Protein AF-A0AAJ1HV95-F1 (afdb_monomer)

pLDDT: mean 92.61, std 8.62, range [53.66, 98.69]

Foldseek 3Di:
DDPVV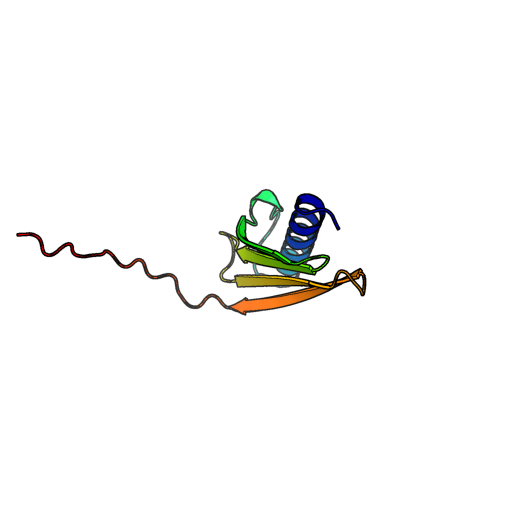VLLVQLVVVVVCCVVPPPPDPPDDSVQKDFPDWDDDDQKIWTWIDGPPFQKIKIWIADRVVRDIDIDIDGNPDDDDDDDDPPPD

Mean predicted aligned error: 4.57 Å

Nearest PDB structures (foldseek):
  9azz-assembly2_B  TM=7.212E-01  e=3.100E-01  Ehrlichia ruminantium str. Gardel
  8veh-assembly4_D  TM=6.717E-01  e=3.100E-01  Rickettsia bellii RML369-C
  6s1o-assembly1_E  TM=7.135E-01  e=1.199E+00  Homo sapiens
  7u1a-assembly1_H  TM=6.777E-01  e=3.626E+00  Saccharomyces cerevisiae
  6j0j-assembly2_E  TM=4.745E-01  e=2.666E+00  Leishmania donovani

Radius of gyration: 15.8 Å; Cα contacts (8 Å, |Δi|>4): 123; chains: 1; bounding box: 36×24×56 Å

Structure (mmCIF, N/CA/C/O backbone):
data_AF-A0AAJ1HV95-F1
#
_entry.id   AF-A0AAJ1HV95-F1
#
loop_
_atom_site.group_PDB
_atom_site.id
_atom_site.type_symbol
_atom_site.label_atom_id
_atom_site.label_alt_id
_atom_site.label_comp_id
_atom_site.label_asym_id
_atom_site.label_entity_id
_atom_site.label_seq_id
_atom_site.pdbx_PDB_ins_code
_atom_site.Cartn_x
_atom_site.Cartn_y
_atom_site.Cartn_z
_atom_site.occupancy
_atom_site.B_iso_or_equiv
_atom_site.auth_seq_id
_atom_site.auth_comp_id
_atom_site.auth_asym_id
_atom_site.auth_atom_id
_atom_site.pdbx_PDB_model_num
ATOM 1 N N . MET A 1 1 ? -8.776 4.571 12.671 1.00 83.88 1 MET A N 1
ATOM 2 C CA . MET A 1 1 ? -8.034 5.655 11.970 1.00 83.88 1 MET A CA 1
ATOM 3 C C . MET A 1 1 ? -8.850 6.175 10.776 1.00 83.88 1 MET A C 1
ATOM 5 O O . MET A 1 1 ? -9.701 5.449 10.281 1.00 83.88 1 MET A O 1
ATOM 9 N N . ALA A 1 2 ? -8.649 7.417 10.312 1.00 92.81 2 ALA A N 1
ATOM 10 C CA . ALA A 1 2 ? -9.255 7.898 9.059 1.00 92.81 2 ALA A CA 1
ATOM 11 C C . ALA A 1 2 ? -8.496 7.368 7.825 1.00 92.81 2 ALA A C 1
ATOM 13 O O . ALA A 1 2 ? -7.284 7.167 7.892 1.00 92.81 2 ALA A O 1
ATOM 14 N N . ASN A 1 3 ? -9.182 7.199 6.688 1.00 92.38 3 ASN A N 1
ATOM 15 C CA . ASN A 1 3 ? -8.636 6.542 5.489 1.00 92.38 3 ASN A CA 1
ATOM 16 C C . ASN A 1 3 ? -7.341 7.194 4.986 1.00 92.38 3 ASN A C 1
ATOM 18 O O . ASN A 1 3 ? -6.322 6.520 4.854 1.00 92.38 3 ASN A O 1
ATOM 22 N N . GLN A 1 4 ? -7.362 8.514 4.776 1.00 95.75 4 GLN A N 1
ATOM 23 C CA . GLN A 1 4 ? -6.195 9.254 4.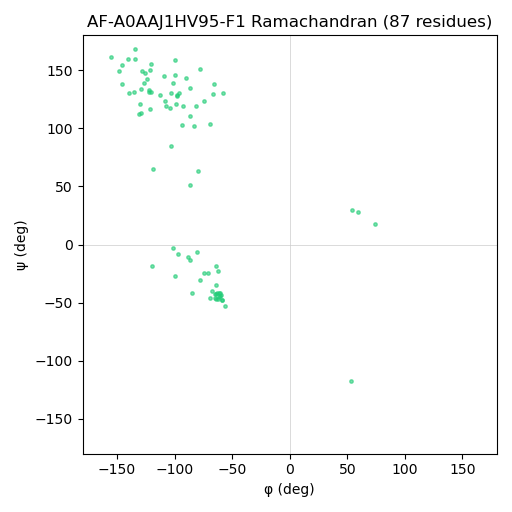292 1.00 95.75 4 GLN A CA 1
ATOM 24 C C . GLN A 1 4 ? -5.034 9.215 5.292 1.00 95.75 4 GLN A C 1
ATOM 26 O O . GLN A 1 4 ? -3.874 9.140 4.896 1.00 95.75 4 GLN A O 1
ATOM 31 N N . LYS A 1 5 ? -5.343 9.217 6.596 1.00 97.06 5 LYS A N 1
AT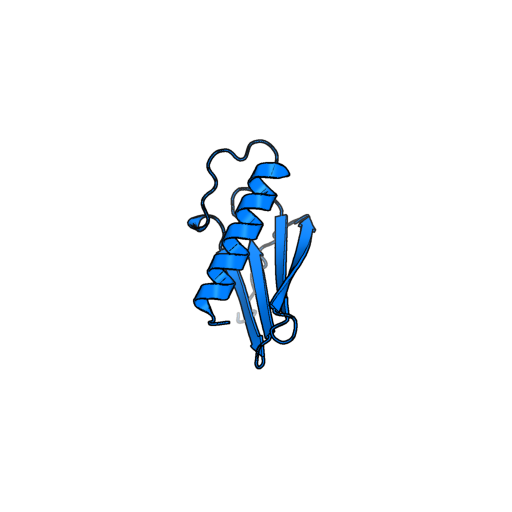OM 32 C CA . LYS A 1 5 ? -4.332 9.130 7.654 1.00 97.06 5 LYS A CA 1
ATOM 33 C C . LYS A 1 5 ? -3.608 7.781 7.606 1.00 97.06 5 LYS A C 1
ATOM 35 O O . LYS A 1 5 ? -2.384 7.769 7.681 1.00 97.06 5 LYS A O 1
ATOM 40 N N . PHE A 1 6 ? -4.336 6.680 7.405 1.00 98.00 6 PHE A N 1
ATOM 41 C CA . PHE A 1 6 ? -3.726 5.360 7.227 1.00 98.00 6 PHE A CA 1
ATOM 42 C C . PHE A 1 6 ? -2.885 5.281 5.947 1.00 98.00 6 PHE A C 1
ATOM 44 O O . PHE A 1 6 ? -1.746 4.834 6.007 1.00 98.00 6 PHE A O 1
ATOM 51 N N . ILE A 1 7 ? -3.396 5.760 4.807 1.00 98.19 7 ILE A N 1
ATOM 52 C CA . ILE A 1 7 ? -2.648 5.725 3.538 1.00 98.19 7 ILE A CA 1
ATOM 53 C C . ILE A 1 7 ? -1.341 6.518 3.652 1.00 98.19 7 ILE A C 1
ATOM 55 O O . ILE A 1 7 ? -0.289 6.034 3.239 1.00 98.19 7 ILE A O 1
ATOM 59 N N . ASN A 1 8 ? -1.384 7.713 4.246 1.00 98.19 8 ASN A N 1
ATOM 60 C CA . ASN A 1 8 ? -0.185 8.521 4.458 1.00 98.19 8 ASN A CA 1
ATOM 61 C C . ASN A 1 8 ? 0.805 7.811 5.389 1.00 98.19 8 ASN A C 1
ATOM 63 O O . ASN A 1 8 ? 2.000 7.793 5.109 1.00 98.19 8 ASN A O 1
ATOM 67 N N . PHE A 1 9 ? 0.312 7.186 6.461 1.00 98.38 9 PHE A N 1
ATOM 68 C CA . PHE A 1 9 ? 1.145 6.413 7.377 1.00 98.38 9 PHE A CA 1
ATOM 69 C C . PHE A 1 9 ? 1.820 5.221 6.682 1.00 98.38 9 PHE A C 1
ATOM 71 O O . PHE A 1 9 ? 3.034 5.060 6.798 1.00 98.38 9 PHE A O 1
ATOM 78 N N . ALA A 1 10 ? 1.070 4.448 5.892 1.00 98.44 10 ALA A N 1
ATOM 79 C CA . ALA A 1 10 ? 1.599 3.338 5.102 1.00 98.44 10 ALA A CA 1
ATOM 80 C C . ALA A 1 10 ? 2.682 3.809 4.118 1.00 98.44 10 ALA A C 1
ATOM 82 O O . ALA A 1 10 ? 3.777 3.252 4.096 1.00 98.44 10 ALA A O 1
ATOM 83 N N . LYS A 1 11 ? 2.432 4.893 3.368 1.00 98.31 11 LYS A N 1
ATOM 84 C CA . LYS A 1 11 ? 3.419 5.473 2.441 1.00 98.31 11 LYS A CA 1
ATOM 85 C C . LYS A 1 11 ? 4.703 5.912 3.142 1.00 98.31 11 LYS A C 1
ATOM 87 O O . LYS A 1 11 ? 5.783 5.630 2.639 1.00 98.31 11 LYS A O 1
ATOM 92 N N . VAL A 1 12 ? 4.603 6.566 4.302 1.00 97.94 12 VAL A N 1
ATOM 93 C CA . VAL A 1 12 ? 5.784 6.959 5.092 1.00 97.94 12 VAL A CA 1
ATOM 94 C C . VAL A 1 12 ? 6.579 5.729 5.527 1.00 97.94 12 VAL A C 1
ATOM 96 O O . VAL A 1 12 ? 7.803 5.731 5.438 1.00 97.94 12 VAL A O 1
ATOM 99 N N . LYS A 1 13 ? 5.911 4.655 5.959 1.00 98.12 13 LYS A N 1
ATOM 100 C CA . LYS A 1 13 ? 6.606 3.421 6.345 1.00 98.12 13 LYS A CA 1
ATOM 101 C C . LYS A 1 13 ? 7.273 2.725 5.165 1.00 98.12 13 LYS A C 1
ATOM 103 O O . LYS A 1 13 ? 8.407 2.285 5.307 1.00 98.12 13 LYS A O 1
ATOM 108 N N . VAL A 1 14 ? 6.624 2.686 4.004 1.00 97.38 14 VAL A N 1
ATOM 109 C CA . VAL A 1 14 ? 7.227 2.141 2.778 1.00 97.38 14 VAL A CA 1
ATOM 110 C C . VAL A 1 14 ? 8.438 2.976 2.349 1.00 97.38 14 VAL A C 1
ATOM 112 O O . VAL A 1 14 ? 9.479 2.414 2.027 1.00 97.38 14 VAL A O 1
ATOM 115 N N . GLN A 1 15 ? 8.348 4.308 2.414 1.00 96.19 15 GLN A N 1
ATOM 116 C CA . GLN A 1 15 ? 9.470 5.209 2.125 1.00 96.19 15 GLN A CA 1
ATOM 117 C C . GLN A 1 15 ? 10.665 4.932 3.045 1.00 96.19 15 GLN A C 1
ATOM 119 O O . GLN A 1 15 ? 11.788 4.805 2.568 1.00 96.19 15 GLN A O 1
ATOM 124 N N . GLN A 1 16 ? 10.419 4.809 4.354 1.00 95.56 16 GLN A N 1
ATOM 125 C CA . GLN A 1 16 ? 11.452 4.485 5.344 1.00 95.56 16 GLN A CA 1
ATOM 126 C C . GLN A 1 16 ? 12.103 3.130 5.063 1.00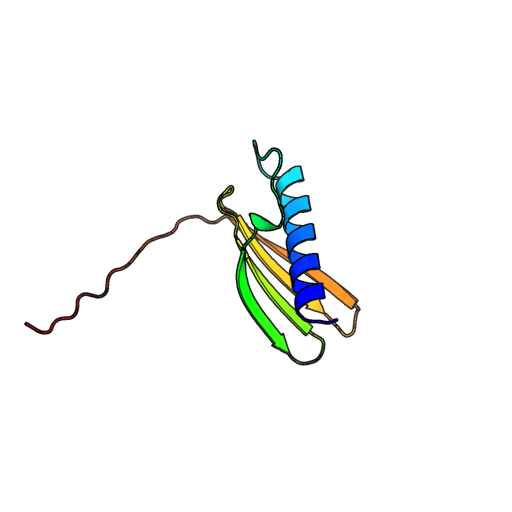 95.56 16 GLN A C 1
ATOM 128 O O . GLN A 1 16 ? 13.321 3.008 5.157 1.00 95.56 16 GLN A O 1
ATOM 133 N N . TRP A 1 17 ? 11.305 2.124 4.696 1.00 95.94 17 TRP A N 1
ATOM 134 C CA . TRP A 1 17 ? 11.825 0.809 4.343 1.00 95.94 17 TRP A CA 1
ATOM 135 C C . TRP A 1 17 ? 12.703 0.873 3.087 1.00 95.94 17 TRP A C 1
ATOM 137 O O . TRP A 1 17 ? 13.820 0.363 3.107 1.00 95.94 17 TRP A O 1
ATOM 147 N N . LEU A 1 18 ? 12.249 1.553 2.028 1.00 94.38 18 LEU A N 1
ATOM 148 C CA . LEU A 1 18 ? 12.999 1.700 0.776 1.00 94.38 18 LEU A CA 1
ATOM 149 C C . LEU A 1 18 ? 14.330 2.424 0.987 1.00 94.38 18 LEU A C 1
ATOM 151 O O . LEU A 1 18 ? 15.353 1.935 0.531 1.00 94.38 18 LEU A O 1
ATOM 155 N N . ALA A 1 19 ? 14.336 3.527 1.737 1.00 91.62 19 ALA A N 1
ATOM 156 C CA . ALA A 1 19 ? 15.553 4.288 2.019 1.00 91.62 19 ALA A CA 1
ATOM 157 C C . ALA A 1 19 ? 16.614 3.489 2.802 1.00 91.62 19 ALA A C 1
ATOM 159 O O . ALA A 1 19 ? 17.786 3.849 2.780 1.00 91.62 19 ALA A O 1
ATOM 160 N N . HIS A 1 20 ? 16.211 2.436 3.523 1.00 90.62 20 HIS A N 1
ATOM 161 C CA . HIS A 1 20 ? 17.122 1.615 4.320 1.00 90.62 20 HIS A CA 1
ATOM 162 C C . HIS A 1 20 ? 17.531 0.302 3.636 1.00 90.62 20 HIS A C 1
ATOM 164 O O . HIS A 1 20 ? 18.597 -0.221 3.941 1.00 90.62 20 HIS A O 1
ATOM 170 N N . ASN A 1 21 ? 16.689 -0.247 2.753 1.00 91.06 21 ASN A N 1
ATOM 171 C CA . ASN A 1 21 ? 16.862 -1.603 2.213 1.00 91.06 21 ASN A CA 1
ATOM 172 C C . ASN A 1 21 ? 17.037 -1.656 0.689 1.00 91.06 21 ASN A C 1
ATOM 174 O O . ASN A 1 21 ? 17.466 -2.685 0.176 1.00 91.06 21 ASN A O 1
ATOM 178 N N . ALA A 1 22 ? 16.664 -0.608 -0.051 1.00 84.94 22 ALA A N 1
ATOM 179 C CA . ALA A 1 22 ? 16.776 -0.606 -1.504 1.00 84.94 22 ALA A CA 1
ATOM 180 C C . ALA A 1 22 ? 18.068 0.087 -1.952 1.00 84.94 22 ALA A C 1
ATOM 182 O O . ALA A 1 22 ? 18.356 1.215 -1.552 1.00 84.94 22 ALA A O 1
ATOM 183 N N . ASP A 1 23 ? 18.821 -0.579 -2.825 1.00 80.19 23 ASP A N 1
ATOM 184 C CA . ASP A 1 23 ? 20.058 -0.034 -3.377 1.00 80.19 23 ASP A CA 1
ATOM 185 C C . ASP A 1 23 ? 19.791 1.199 -4.250 1.00 80.19 23 ASP A C 1
ATOM 187 O O . ASP A 1 23 ? 18.893 1.200 -5.094 1.00 80.19 23 ASP A O 1
ATOM 191 N N . ASN A 1 24 ? 20.643 2.219 -4.114 1.00 70.81 24 ASN A N 1
ATOM 192 C CA . ASN A 1 24 ? 20.698 3.390 -4.999 1.00 70.81 24 ASN A CA 1
ATOM 193 C C . ASN A 1 24 ? 19.401 4.221 -5.085 1.00 70.81 24 ASN A C 1
ATOM 195 O O . ASN A 1 24 ? 19.154 4.873 -6.102 1.00 70.81 24 ASN A O 1
ATOM 199 N N . ILE A 1 25 ? 18.576 4.229 -4.034 1.00 74.44 25 ILE A N 1
ATOM 200 C CA . ILE A 1 25 ? 17.382 5.082 -3.959 1.00 74.44 25 ILE A CA 1
ATOM 201 C C . ILE A 1 25 ? 17.649 6.280 -3.041 1.00 74.44 25 ILE A C 1
ATOM 203 O O . ILE A 1 25 ? 17.280 6.280 -1.868 1.00 74.44 25 ILE A O 1
ATOM 207 N N . ASP A 1 26 ? 18.247 7.333 -3.599 1.00 74.44 26 ASP A N 1
ATOM 208 C CA . ASP A 1 26 ? 18.354 8.632 -2.930 1.00 74.44 26 ASP A CA 1
ATOM 209 C C . ASP A 1 26 ? 17.109 9.492 -3.194 1.00 74.44 26 ASP A C 1
ATOM 211 O O . ASP A 1 26 ? 16.635 9.619 -4.323 1.00 74.44 26 ASP A O 1
ATOM 215 N N . GLY A 1 27 ? 16.581 10.123 -2.143 1.00 80.50 27 GLY A N 1
ATOM 216 C CA . GLY A 1 27 ? 15.561 11.170 -2.275 1.00 80.50 27 GLY A CA 1
ATOM 217 C C . GLY A 1 27 ? 14.145 10.705 -2.637 1.00 80.50 27 GLY A C 1
ATOM 218 O O . GLY A 1 27 ? 13.335 11.537 -3.045 1.00 80.50 27 GLY A O 1
ATOM 219 N N . ILE A 1 28 ? 13.812 9.419 -2.464 1.00 88.12 28 ILE A N 1
ATOM 220 C CA . ILE A 1 28 ? 12.447 8.920 -2.696 1.00 88.12 28 ILE A CA 1
ATOM 221 C C . ILE A 1 28 ? 11.423 9.648 -1.823 1.00 88.12 28 ILE A C 1
ATOM 223 O O . ILE A 1 28 ? 11.582 9.754 -0.607 1.00 88.12 28 ILE A O 1
ATOM 227 N N . SER A 1 29 ? 10.347 10.132 -2.439 1.00 92.25 29 SER A N 1
ATOM 228 C CA . SER A 1 29 ? 9.237 10.815 -1.780 1.00 92.25 29 SER A CA 1
ATOM 229 C C . SER A 1 29 ? 8.048 9.877 -1.563 1.00 92.25 29 SER A C 1
ATOM 231 O O . SER A 1 29 ? 7.850 8.895 -2.275 1.00 92.25 29 SER A O 1
ATOM 233 N N . THR A 1 30 ? 7.159 10.204 -0.623 1.00 95.06 30 THR A N 1
ATOM 234 C CA . THR A 1 30 ? 5.877 9.487 -0.479 1.00 95.06 30 THR A CA 1
ATOM 235 C C . THR A 1 30 ? 4.957 9.650 -1.696 1.00 95.06 30 THR A C 1
ATOM 237 O O . THR A 1 30 ? 4.046 8.841 -1.894 1.00 95.06 30 THR A O 1
ATOM 240 N N . ASN A 1 31 ? 5.202 10.658 -2.540 1.00 94.69 31 ASN A N 1
ATOM 241 C CA . ASN A 1 31 ? 4.515 10.832 -3.822 1.00 94.69 31 ASN A CA 1
ATOM 242 C C . ASN A 1 31 ? 4.929 9.782 -4.863 1.00 94.69 31 ASN A C 1
ATOM 244 O O . ASN A 1 31 ? 4.133 9.452 -5.740 1.00 94.69 31 ASN A O 1
ATOM 248 N N . ASP A 1 32 ? 6.123 9.208 -4.718 1.00 94.31 32 ASP A N 1
ATOM 249 C CA . ASP A 1 32 ? 6.651 8.147 -5.581 1.00 94.31 32 ASP A CA 1
ATOM 250 C C . ASP A 1 32 ? 6.112 6.757 -5.218 1.00 94.31 32 ASP A C 1
ATOM 252 O O . ASP A 1 32 ? 6.360 5.768 -5.917 1.00 94.31 32 ASP A O 1
ATOM 256 N N . ILE A 1 33 ? 5.365 6.681 -4.115 1.00 96.62 33 ILE A N 1
ATOM 257 C CA . ILE A 1 33 ? 4.700 5.482 -3.623 1.00 96.62 33 ILE A CA 1
ATOM 258 C C . ILE A 1 33 ? 3.217 5.617 -3.944 1.00 96.62 33 ILE A C 1
ATOM 260 O O . ILE A 1 33 ? 2.526 6.514 -3.446 1.00 96.62 33 ILE A O 1
ATOM 264 N N . PHE A 1 34 ? 2.704 4.719 -4.773 1.00 96.25 34 PHE A N 1
ATOM 265 C CA . PHE A 1 34 ? 1.313 4.728 -5.210 1.00 96.25 34 PHE A CA 1
ATOM 266 C C . PHE A 1 34 ? 0.537 3.570 -4.587 1.00 96.25 34 PHE A C 1
ATOM 268 O O . PHE A 1 34 ? 1.062 2.479 -4.373 1.00 96.25 34 PHE A O 1
ATOM 275 N N . VAL A 1 35 ? -0.734 3.833 -4.282 1.00 97.81 35 VAL A N 1
ATOM 276 C CA . VAL A 1 35 ? -1.667 2.819 -3.791 1.00 97.81 35 VAL A CA 1
ATOM 277 C C . VAL A 1 35 ? -2.197 2.061 -4.999 1.00 97.81 35 VAL A C 1
ATOM 279 O O . VAL A 1 35 ? -2.801 2.654 -5.887 1.00 97.81 35 VAL A O 1
ATOM 282 N N . VAL A 1 36 ? -1.947 0.759 -5.027 1.00 97.19 36 VAL A N 1
ATOM 283 C CA . VAL A 1 36 ? -2.430 -0.161 -6.062 1.00 97.19 36 VAL A CA 1
ATOM 284 C C . VAL A 1 36 ? -3.835 -0.628 -5.710 1.00 97.19 36 VAL A C 1
ATOM 286 O O . VAL A 1 36 ? -4.712 -0.681 -6.566 1.00 97.19 36 VAL A O 1
ATOM 289 N N . TRP A 1 37 ? -4.056 -0.929 -4.432 1.00 98.12 37 TRP A N 1
ATOM 290 C CA . TRP A 1 37 ? -5.356 -1.319 -3.913 1.00 98.12 37 TRP A CA 1
ATOM 291 C C . TRP A 1 37 ? -5.517 -0.858 -2.471 1.00 98.12 37 TRP A C 1
ATOM 293 O O . TRP A 1 37 ? -4.546 -0.774 -1.719 1.00 98.12 37 TRP A O 1
ATOM 303 N N . TYR A 1 38 ? -6.753 -0.573 -2.082 1.00 98.19 38 TYR A N 1
ATOM 304 C CA . TYR A 1 38 ? -7.089 -0.189 -0.725 1.00 98.19 38 TYR A CA 1
ATOM 305 C C . TYR A 1 38 ? -8.463 -0.717 -0.337 1.00 98.19 38 TYR A C 1
ATOM 307 O O . TYR A 1 38 ? -9.420 -0.582 -1.099 1.00 98.19 38 TYR A O 1
ATOM 315 N N . ALA A 1 39 ? -8.569 -1.222 0.888 1.00 97.94 39 ALA A N 1
ATOM 316 C CA . ALA A 1 39 ? -9.850 -1.469 1.524 1.00 97.94 39 ALA A CA 1
ATOM 317 C C . ALA A 1 39 ? -9.835 -1.116 3.006 1.00 97.94 39 ALA A C 1
ATOM 319 O O . ALA A 1 39 ? -8.802 -1.067 3.681 1.00 97.94 39 ALA A O 1
ATOM 320 N N . LYS A 1 40 ? -11.048 -0.909 3.508 1.00 97.12 40 LYS A N 1
ATOM 321 C CA . LYS A 1 40 ? -11.342 -0.698 4.915 1.00 97.12 40 LYS A CA 1
ATOM 322 C C . LYS A 1 40 ? -12.553 -1.525 5.297 1.00 97.12 40 LYS A C 1
ATOM 324 O O . LYS A 1 40 ? -13.597 -1.408 4.662 1.00 97.12 40 LYS A O 1
ATOM 329 N N . THR A 1 41 ? -12.424 -2.256 6.394 1.00 96.62 41 THR A N 1
ATOM 330 C CA . THR A 1 41 ? -13.530 -2.983 7.013 1.00 96.62 41 THR A CA 1
ATOM 331 C C . THR A 1 41 ? -13.552 -2.620 8.486 1.00 96.62 41 THR A C 1
ATOM 333 O O . THR A 1 41 ? -12.617 -2.932 9.222 1.00 96.62 41 THR A O 1
ATOM 336 N N . LEU A 1 42 ? -14.609 -1.924 8.913 1.00 95.81 42 LEU A N 1
ATOM 337 C CA . LEU A 1 42 ? -14.726 -1.369 10.265 1.00 95.81 42 LEU A CA 1
ATOM 338 C C . LEU A 1 42 ? -13.505 -0.499 10.625 1.00 95.81 42 LEU A C 1
ATOM 340 O O . LEU A 1 42 ? -13.285 0.530 9.975 1.00 95.81 42 LEU A O 1
ATOM 344 N N . GLN A 1 43 ? -12.735 -0.883 11.647 1.00 96.44 43 GLN A N 1
ATOM 345 C CA . GLN A 1 43 ? -11.539 -0.168 12.104 1.00 96.44 43 GLN A CA 1
ATOM 346 C C . GLN A 1 43 ? -10.252 -0.605 11.385 1.00 96.44 43 GLN A C 1
ATOM 348 O O . GLN A 1 43 ? -9.227 0.067 11.507 1.00 96.44 43 GLN A O 1
ATOM 353 N N . ASN A 1 44 ? -10.307 -1.696 10.621 1.00 97.81 44 ASN A N 1
ATOM 354 C CA . ASN A 1 44 ? -9.150 -2.288 9.965 1.00 97.81 44 ASN A CA 1
ATOM 355 C C . ASN A 1 44 ? -8.939 -1.698 8.576 1.00 97.81 44 ASN A C 1
ATOM 357 O O . ASN A 1 44 ? -9.898 -1.432 7.843 1.00 97.81 44 ASN A O 1
ATOM 361 N N . HIS A 1 45 ? -7.675 -1.531 8.201 1.00 98.50 45 HIS A N 1
ATOM 362 C CA . HIS A 1 45 ? -7.297 -1.040 6.883 1.00 98.50 45 HIS A CA 1
ATOM 363 C C . HIS A 1 45 ? -6.280 -1.957 6.225 1.00 98.50 45 HIS A C 1
ATOM 365 O O . HIS A 1 45 ? -5.443 -2.555 6.896 1.00 98.50 45 HIS A O 1
ATOM 371 N N . LYS A 1 46 ? -6.324 -2.017 4.898 1.00 98.62 46 LYS A N 1
ATOM 372 C CA . LYS A 1 46 ? -5.334 -2.718 4.091 1.00 98.62 46 LYS A CA 1
ATOM 373 C C . LYS A 1 46 ? -5.016 -1.887 2.860 1.00 98.62 46 LYS A C 1
ATOM 375 O O . LYS A 1 46 ? -5.934 -1.421 2.187 1.00 98.62 46 LYS A O 1
ATOM 380 N N . ALA A 1 47 ? -3.737 -1.676 2.587 1.00 98.69 47 ALA A N 1
ATOM 381 C CA . ALA A 1 47 ? -3.265 -1.035 1.369 1.00 98.69 47 ALA A CA 1
ATOM 382 C C . ALA A 1 47 ? -2.183 -1.894 0.730 1.00 98.69 47 ALA A C 1
ATOM 384 O O . ALA A 1 47 ? -1.249 -2.315 1.406 1.00 98.69 47 ALA A O 1
ATOM 385 N N . LEU A 1 48 ? -2.304 -2.093 -0.577 1.00 98.50 48 LEU A N 1
ATOM 386 C CA . LEU A 1 48 ? -1.227 -2.602 -1.403 1.00 98.50 48 LEU A CA 1
ATOM 387 C C . LEU A 1 48 ? -0.553 -1.416 -2.085 1.00 98.50 48 LEU A C 1
ATOM 389 O O . LEU A 1 48 ? -1.237 -0.582 -2.689 1.00 98.50 48 LEU A O 1
ATOM 393 N N . LEU A 1 49 ? 0.766 -1.311 -1.965 1.00 98.25 49 LEU A N 1
ATOM 394 C CA . LEU A 1 49 ? 1.543 -0.183 -2.459 1.00 98.25 49 LEU A CA 1
ATOM 395 C C . LEU A 1 49 ? 2.667 -0.651 -3.378 1.00 98.25 49 LEU A C 1
ATOM 397 O O . LEU A 1 49 ? 3.250 -1.718 -3.199 1.00 98.25 49 LEU A O 1
ATOM 401 N N . GLY A 1 50 ? 2.984 0.193 -4.352 1.00 95.69 50 GLY A N 1
ATOM 402 C CA . GLY A 1 50 ? 4.126 0.022 -5.238 1.00 95.69 50 GLY A CA 1
ATOM 403 C C . GLY A 1 50 ? 4.899 1.323 -5.403 1.00 95.69 50 GLY A C 1
ATOM 404 O O . GLY A 1 50 ? 4.433 2.402 -5.033 1.00 95.69 50 GLY A O 1
ATOM 405 N N . THR A 1 51 ? 6.083 1.212 -5.991 1.00 93.19 51 THR A N 1
ATOM 406 C CA . THR A 1 51 ? 6.909 2.346 -6.410 1.00 93.19 51 THR A CA 1
ATOM 407 C C . THR A 1 51 ? 7.441 2.108 -7.823 1.00 93.19 51 THR A C 1
ATOM 409 O O . THR A 1 51 ? 7.436 0.980 -8.316 1.00 93.19 51 THR A O 1
ATOM 412 N N . ARG A 1 52 ? 7.853 3.178 -8.508 1.00 86.44 52 ARG A N 1
ATOM 413 C CA . ARG A 1 52 ? 8.502 3.098 -9.828 1.00 86.44 52 ARG A CA 1
ATOM 414 C C . ARG A 1 52 ? 10.018 2.909 -9.737 1.00 86.44 52 ARG A C 1
ATOM 416 O O . ARG A 1 52 ? 10.635 2.598 -10.746 1.00 86.44 52 ARG A O 1
ATOM 423 N N . PHE A 1 53 ? 10.596 3.103 -8.554 1.00 84.81 53 PHE A N 1
ATOM 424 C CA . PHE A 1 53 ? 12.046 3.153 -8.353 1.00 84.81 53 PHE A CA 1
ATOM 425 C C . PHE A 1 53 ? 12.647 1.829 -7.876 1.00 84.81 53 PHE A C 1
ATOM 427 O O . PHE A 1 53 ? 13.862 1.693 -7.836 1.00 84.81 53 PHE A O 1
ATOM 434 N N . ALA A 1 54 ? 11.809 0.850 -7.530 1.00 86.75 54 ALA A N 1
ATOM 435 C CA . ALA A 1 54 ? 12.248 -0.443 -7.029 1.00 86.75 54 ALA A CA 1
ATOM 436 C C . ALA A 1 54 ? 11.321 -1.571 -7.484 1.00 86.75 54 ALA A C 1
ATOM 438 O O . ALA A 1 54 ? 10.121 -1.365 -7.688 1.00 86.75 54 ALA A O 1
ATOM 439 N N . ASN A 1 55 ? 11.865 -2.785 -7.549 1.00 90.88 55 ASN A N 1
ATOM 440 C CA . ASN A 1 55 ? 11.105 -4.005 -7.811 1.00 90.88 55 ASN A CA 1
ATOM 441 C C . ASN A 1 55 ? 10.542 -4.601 -6.513 1.00 90.88 55 ASN A C 1
ATOM 443 O O . ASN A 1 55 ? 10.697 -5.788 -6.257 1.00 90.88 55 ASN A O 1
ATOM 447 N N . TYR A 1 56 ? 9.858 -3.780 -5.714 1.00 94.00 56 TYR A N 1
ATOM 448 C CA . TYR A 1 56 ? 9.199 -4.218 -4.483 1.00 94.00 56 TYR A CA 1
ATOM 449 C C . TYR A 1 56 ? 7.699 -3.931 -4.512 1.00 94.00 56 TYR A C 1
ATOM 451 O O . TYR A 1 56 ? 7.232 -2.964 -5.128 1.00 94.00 56 TYR A O 1
ATOM 459 N N . TYR A 1 57 ? 6.947 -4.777 -3.818 1.00 96.44 57 TYR A N 1
ATOM 460 C CA . TYR A 1 57 ? 5.522 -4.625 -3.566 1.00 96.44 57 TYR A CA 1
ATOM 461 C C . TYR A 1 57 ? 5.263 -4.722 -2.067 1.00 96.44 57 TYR A C 1
ATOM 463 O O . TYR A 1 57 ? 5.856 -5.556 -1.388 1.00 96.44 57 TYR A O 1
ATOM 471 N N . PHE A 1 58 ? 4.386 -3.867 -1.554 1.00 98.12 58 PHE A N 1
ATOM 472 C CA . PHE A 1 58 ? 4.166 -3.730 -0.119 1.00 98.12 58 PHE A CA 1
ATOM 473 C C . PHE A 1 58 ? 2.707 -3.986 0.213 1.00 98.12 58 PHE A C 1
ATOM 475 O O . PHE A 1 58 ? 1.823 -3.374 -0.384 1.00 98.12 58 PHE A O 1
ATOM 482 N N . GLU A 1 59 ? 2.454 -4.821 1.211 1.00 98.69 59 GLU A N 1
ATOM 483 C CA . GLU A 1 59 ? 1.148 -4.932 1.848 1.00 98.69 59 GLU A CA 1
ATOM 484 C C . GLU A 1 59 ? 1.230 -4.306 3.239 1.00 98.69 59 GLU A C 1
ATOM 486 O O . GLU A 1 59 ? 2.003 -4.736 4.083 1.00 98.69 59 GLU A O 1
ATOM 491 N N . CYS A 1 60 ? 0.435 -3.269 3.488 1.00 98.69 60 CYS A N 1
ATOM 492 C CA . CYS A 1 60 ? 0.287 -2.667 4.809 1.00 98.69 60 CYS A CA 1
ATOM 493 C C . CYS A 1 60 ? -1.090 -3.012 5.367 1.00 98.69 60 CYS A C 1
ATOM 495 O O . CYS A 1 60 ? -2.105 -2.665 4.757 1.00 98.69 60 CYS A O 1
ATOM 497 N N . THR A 1 61 ? -1.136 -3.634 6.543 1.00 98.62 61 THR A N 1
ATOM 498 C CA . THR A 1 61 ? -2.378 -4.019 7.226 1.00 98.62 61 THR A CA 1
ATOM 499 C C . THR A 1 61 ? -2.443 -3.362 8.596 1.00 98.62 61 THR A C 1
ATOM 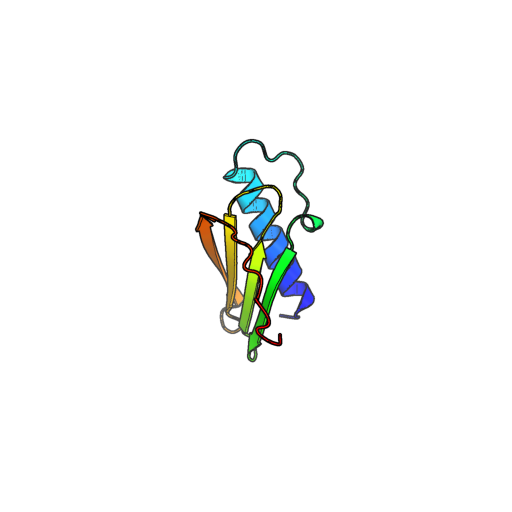501 O O . THR A 1 61 ? -1.612 -3.641 9.452 1.00 98.62 61 THR A O 1
ATOM 504 N N . TYR A 1 62 ? -3.430 -2.497 8.820 1.00 98.62 62 TYR A N 1
ATOM 505 C CA . TYR A 1 62 ? -3.673 -1.859 10.112 1.00 98.62 62 TYR A CA 1
ATOM 506 C C . TYR A 1 62 ? -4.786 -2.570 10.867 1.00 98.62 62 TYR A C 1
ATOM 508 O O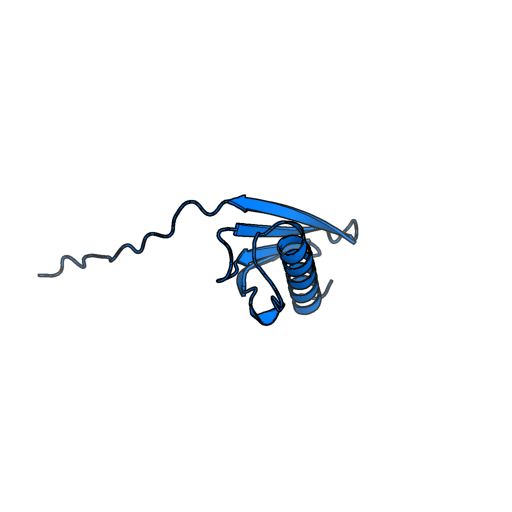 . TYR A 1 62 ? -5.920 -2.630 10.380 1.00 98.62 62 TYR A O 1
ATOM 516 N N . ASN A 1 63 ? -4.457 -3.057 12.060 1.00 98.25 63 ASN A N 1
ATOM 517 C CA . ASN A 1 63 ? -5.418 -3.555 13.026 1.00 98.25 63 ASN A CA 1
ATOM 518 C C . ASN A 1 63 ? -5.917 -2.379 13.871 1.00 98.25 63 ASN A C 1
ATOM 520 O O . ASN A 1 63 ? -5.169 -1.813 14.666 1.00 98.25 63 ASN A O 1
ATOM 524 N N . GLY A 1 64 ? -7.181 -2.006 13.686 1.00 97.62 64 GLY A N 1
ATOM 525 C CA . GLY A 1 64 ? -7.768 -0.865 14.378 1.00 97.62 64 GLY A CA 1
ATOM 526 C C . GLY A 1 64 ? -8.079 -1.106 15.852 1.00 97.62 64 GLY A C 1
ATOM 527 O O . GLY A 1 64 ? -8.095 -0.143 16.606 1.00 97.62 64 GLY A O 1
ATOM 528 N N . ASP A 1 65 ? -8.275 -2.359 16.264 1.00 97.38 65 ASP A N 1
ATOM 529 C CA . ASP A 1 65 ? -8.551 -2.706 17.664 1.00 97.38 65 ASP A CA 1
ATOM 530 C C . ASP A 1 65 ? -7.273 -2.683 18.513 1.00 97.38 65 ASP A C 1
ATOM 532 O O . ASP A 1 65 ? -7.312 -2.379 19.702 1.00 97.38 65 ASP A O 1
ATOM 536 N N . LYS A 1 66 ? -6.131 -2.993 17.891 1.00 98.12 66 LYS A N 1
ATOM 537 C CA . LYS A 1 66 ? -4.801 -2.994 18.524 1.00 98.12 66 LYS A CA 1
ATOM 538 C C . LYS A 1 66 ? -3.959 -1.757 18.204 1.00 98.12 66 LYS A C 1
ATOM 540 O O . LYS A 1 66 ? -2.841 -1.633 18.687 1.00 98.12 66 LYS A O 1
ATOM 545 N N . GLU A 1 67 ? -4.482 -0.872 17.363 1.00 96.94 67 GLU A N 1
ATOM 546 C CA . GLU A 1 67 ? -3.823 0.341 16.876 1.00 96.94 67 GLU A CA 1
ATOM 547 C C . GLU A 1 67 ? -2.440 0.137 16.218 1.00 96.94 67 GLU A C 1
ATOM 549 O O . GLU A 1 67 ? -1.608 1.045 16.200 1.00 96.94 67 GLU A O 1
ATOM 554 N N . GLU A 1 68 ? -2.199 -1.018 15.600 1.00 98.00 68 GLU A N 1
ATOM 555 C CA . GLU A 1 68 ? -0.891 -1.414 15.061 1.00 98.00 68 GLU A CA 1
ATOM 556 C C . GLU A 1 68 ? -0.935 -1.681 13.552 1.00 98.00 68 GLU A C 1
ATOM 558 O O . GLU A 1 68 ? -1.981 -2.008 12.988 1.00 98.00 68 GLU A O 1
ATOM 563 N N . MET A 1 69 ? 0.214 -1.552 12.881 1.00 98.38 69 MET A N 1
ATOM 564 C CA . MET A 1 69 ? 0.350 -1.851 11.456 1.00 98.38 69 MET A CA 1
ATOM 565 C C . MET A 1 69 ? 1.409 -2.915 11.215 1.00 98.38 69 MET A C 1
ATOM 567 O O . MET A 1 69 ? 2.535 -2.795 11.689 1.00 98.38 69 MET A O 1
ATOM 571 N N . TYR A 1 70 ? 1.049 -3.885 10.390 1.00 98.50 70 TYR A N 1
ATOM 572 C CA . TYR A 1 70 ? 1.935 -4.894 9.834 1.00 98.50 70 TYR A CA 1
ATOM 573 C C . TYR A 1 70 ? 2.315 -4.504 8.408 1.00 98.50 70 TYR A C 1
ATOM 575 O O . TYR A 1 70 ? 1.502 -3.907 7.693 1.00 98.50 70 TYR A O 1
ATOM 583 N N . MET A 1 71 ? 3.544 -4.825 8.013 1.00 98.69 71 MET A N 1
ATOM 584 C CA . MET A 1 71 ? 4.043 -4.622 6.660 1.00 98.69 71 MET A CA 1
ATOM 585 C C . MET A 1 71 ? 4.671 -5.914 6.156 1.00 98.69 71 MET A C 1
ATOM 587 O O . MET A 1 71 ? 5.654 -6.375 6.731 1.00 98.69 71 MET A O 1
ATOM 591 N N . ASP A 1 72 ? 4.140 -6.426 5.055 1.00 98.56 72 ASP A N 1
ATOM 592 C CA . ASP A 1 72 ? 4.759 -7.488 4.273 1.00 98.56 72 ASP A CA 1
ATOM 593 C C . ASP A 1 72 ? 5.426 -6.872 3.040 1.00 98.56 72 ASP A C 1
ATOM 595 O O . ASP A 1 72 ? 4.883 -5.956 2.408 1.00 98.56 72 ASP A O 1
ATOM 599 N N . VAL A 1 73 ? 6.618 -7.367 2.710 1.00 97.81 73 VAL A N 1
ATOM 600 C CA . VAL A 1 73 ? 7.411 -6.910 1.565 1.00 97.81 73 VAL A CA 1
ATOM 601 C C . VAL A 1 73 ? 7.651 -8.082 0.628 1.00 97.81 73 VAL A C 1
ATOM 603 O O . VAL A 1 73 ? 8.072 -9.152 1.062 1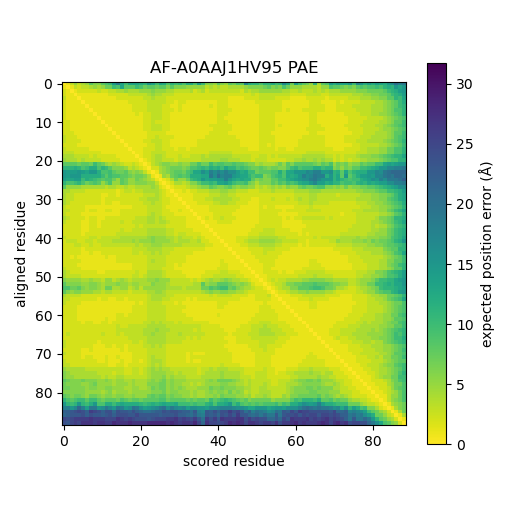.00 97.81 73 VAL A O 1
ATOM 606 N N . TYR A 1 74 ? 7.392 -7.865 -0.657 1.00 96.69 74 TYR A N 1
ATOM 607 C CA . TYR A 1 74 ? 7.547 -8.867 -1.703 1.00 96.69 74 TYR A CA 1
ATOM 608 C C . TYR A 1 74 ? 8.480 -8.370 -2.804 1.00 96.69 74 TYR A C 1
ATOM 610 O O . TYR A 1 74 ? 8.381 -7.215 -3.231 1.00 96.69 74 TYR A O 1
ATOM 618 N N . ASP A 1 75 ? 9.299 -9.276 -3.336 1.00 93.75 75 ASP A N 1
ATOM 619 C CA . ASP A 1 75 ? 10.049 -9.047 -4.567 1.00 93.75 75 ASP A CA 1
ATOM 620 C C . ASP A 1 75 ? 9.122 -9.136 -5.778 1.00 93.75 75 ASP A C 1
ATOM 622 O O . ASP A 1 75 ? 8.450 -10.142 -6.032 1.00 93.75 75 ASP A O 1
ATOM 626 N N . LYS A 1 76 ? 9.096 -8.072 -6.573 1.00 90.31 76 LYS A N 1
ATOM 627 C CA . LYS A 1 76 ? 8.363 -8.044 -7.831 1.00 90.31 76 LYS A CA 1
ATOM 628 C C . LYS A 1 76 ? 9.220 -8.673 -8.927 1.00 90.31 76 LYS A C 1
ATOM 630 O O . LYS A 1 76 ? 10.086 -8.020 -9.499 1.00 90.31 76 LYS A O 1
ATOM 635 N N . VAL A 1 77 ? 8.915 -9.924 -9.267 1.00 92.50 77 VAL A N 1
ATOM 636 C CA . VAL A 1 77 ? 9.665 -10.692 -10.277 1.00 92.50 77 VAL A CA 1
ATOM 637 C C . VAL A 1 77 ? 9.457 -10.160 -11.700 1.00 92.50 77 VAL A C 1
ATOM 639 O O . VAL A 1 77 ? 10.415 -10.010 -12.451 1.00 92.50 77 VAL A O 1
ATOM 642 N N . GLN A 1 78 ? 8.212 -9.875 -12.099 1.00 90.81 78 GLN A N 1
ATOM 643 C CA . GLN A 1 78 ? 7.900 -9.403 -13.453 1.00 90.81 78 GLN A CA 1
ATOM 644 C C . GLN A 1 78 ? 6.602 -8.590 -13.517 1.00 90.81 78 GLN A C 1
ATOM 646 O O . GLN A 1 78 ? 5.740 -8.672 -12.641 1.00 90.81 78 GLN A O 1
ATOM 651 N N . ASN A 1 79 ? 6.445 -7.811 -14.588 1.00 86.44 79 ASN A N 1
ATOM 652 C CA . ASN A 1 79 ? 5.189 -7.174 -14.971 1.00 86.44 79 ASN A CA 1
ATOM 653 C C . ASN A 1 79 ? 4.936 -7.451 -16.454 1.00 86.44 79 ASN A C 1
ATOM 655 O O . ASN A 1 79 ? 5.687 -6.977 -17.302 1.00 86.44 79 ASN A O 1
ATOM 659 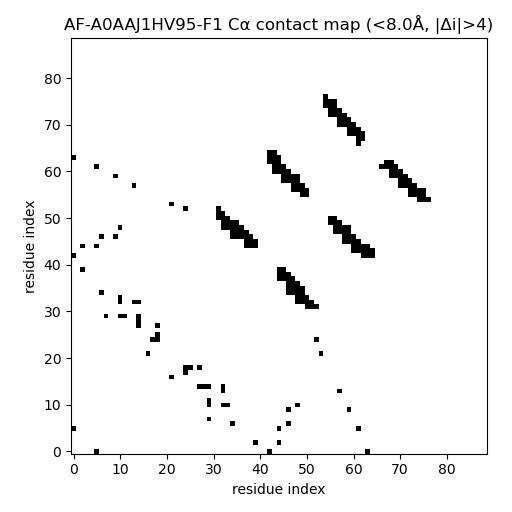N N . VAL A 1 80 ? 3.904 -8.239 -16.752 1.00 93.12 80 VAL A N 1
ATOM 660 C CA . VAL A 1 80 ? 3.561 -8.638 -18.121 1.00 93.12 80 VAL A CA 1
ATOM 661 C C . VAL A 1 80 ? 2.234 -7.995 -18.501 1.00 93.12 80 VAL A C 1
ATOM 663 O O . VAL A 1 80 ? 1.257 -8.091 -17.760 1.00 93.12 80 VAL A O 1
ATOM 666 N N . CYS A 1 81 ? 2.211 -7.329 -19.652 1.00 92.38 81 CYS A N 1
ATOM 667 C CA . CYS A 1 81 ? 1.001 -6.761 -20.231 1.00 92.38 81 CYS A CA 1
ATOM 668 C C . CYS A 1 81 ? 0.386 -7.774 -21.202 1.00 92.38 81 CYS A C 1
ATOM 670 O O . CYS A 1 81 ? 1.022 -8.144 -22.189 1.00 92.38 81 CYS A O 1
ATOM 672 N N . PHE A 1 82 ? -0.845 -8.204 -20.930 1.00 93.62 82 PHE A N 1
ATOM 673 C CA . PHE A 1 82 ? -1.619 -9.068 -21.820 1.00 93.62 82 PHE A CA 1
ATOM 674 C C . PHE A 1 82 ? -2.665 -8.227 -22.547 1.00 93.62 82 PHE A C 1
ATOM 676 O O . PHE A 1 82 ? -3.383 -7.449 -21.921 1.00 93.62 82 PHE A O 1
ATOM 683 N N . LYS A 1 83 ? -2.738 -8.372 -23.871 1.00 93.06 83 LYS A N 1
ATOM 684 C CA . LYS A 1 83 ? -3.779 -7.747 -24.689 1.00 93.06 83 LYS A CA 1
ATOM 685 C C . LYS A 1 83 ? -4.864 -8.779 -24.951 1.00 93.06 83 LYS A C 1
ATOM 687 O O . LYS A 1 83 ? -4.554 -9.885 -25.389 1.00 93.06 83 LYS A O 1
ATOM 692 N N . GLU A 1 84 ? -6.110 -8.415 -24.685 1.00 90.62 84 GLU A N 1
ATOM 693 C CA . GLU A 1 84 ? -7.254 -9.207 -25.121 1.00 90.62 84 GLU A CA 1
ATOM 694 C C . GLU A 1 84 ? -7.326 -9.160 -26.650 1.00 90.62 84 GLU A C 1
ATOM 696 O O . GLU A 1 84 ? -7.232 -8.089 -27.256 1.00 90.62 84 GLU A O 1
ATOM 701 N N . VAL A 1 85 ? -7.440 -10.326 -27.282 1.00 82.88 85 VAL A N 1
ATOM 702 C CA . VAL A 1 85 ? -7.729 -10.413 -28.712 1.00 82.88 85 VAL A CA 1
ATOM 703 C C . VAL A 1 85 ? -9.239 -10.551 -28.828 1.00 82.88 85 VAL A C 1
ATOM 705 O O . VAL A 1 85 ? -9.777 -11.625 -28.577 1.00 82.88 85 VAL A O 1
ATOM 708 N N . ASN A 1 86 ? -9.929 -9.467 -29.180 1.00 76.56 86 ASN A N 1
ATOM 709 C CA . ASN A 1 86 ? -11.350 -9.545 -29.503 1.00 76.56 86 ASN A CA 1
ATOM 710 C C . ASN A 1 86 ? -11.504 -10.305 -30.824 1.00 76.56 86 ASN A C 1
ATOM 712 O O . ASN A 1 86 ? -11.236 -9.754 -31.888 1.00 76.56 86 ASN A O 1
ATOM 716 N N . SER A 1 87 ? -11.917 -11.571 -30.761 1.00 65.56 87 SER A N 1
ATOM 717 C CA . SER A 1 87 ? -12.219 -12.399 -31.933 1.00 65.56 87 SER A CA 1
ATOM 718 C C . SER A 1 87 ? -13.609 -12.067 -32.491 1.00 65.56 87 SER A C 1
ATOM 720 O O . SER A 1 87 ? -14.525 -12.892 -32.454 1.00 65.56 87 SER A O 1
ATOM 722 N N . HIS A 1 88 ? -13.774 -10.833 -32.957 1.00 62.66 88 HIS A N 1
ATOM 723 C CA . HIS A 1 88 ? -14.925 -10.402 -33.746 1.00 62.66 88 HIS A CA 1
ATOM 724 C C . HIS A 1 88 ? -14.443 -9.926 -35.119 1.00 62.66 88 HIS A C 1
ATOM 726 O O . HIS A 1 88 ? -14.560 -8.745 -35.434 1.00 62.66 88 HIS A O 1
ATOM 732 N N . ASP A 1 89 ? -13.894 -10.865 -35.890 1.00 53.66 89 ASP A N 1
ATOM 733 C CA . ASP A 1 89 ? -13.844 -10.811 -37.354 1.00 53.66 89 ASP A CA 1
ATOM 734 C C . ASP A 1 89 ? -14.828 -11.855 -37.903 1.00 53.66 89 ASP A C 1
ATOM 736 O O . ASP A 1 89 ? -14.826 -12.994 -37.371 1.00 53.66 89 ASP A O 1
#

Organism: Limosilactobacillus mucosae (NCBI:txid97478)

Sequence (89 aa):
MANQKFINFAKVKVQQWLAHNADNIDGISTNDIFVVWYAKTLQNHKALLGTRFANYYF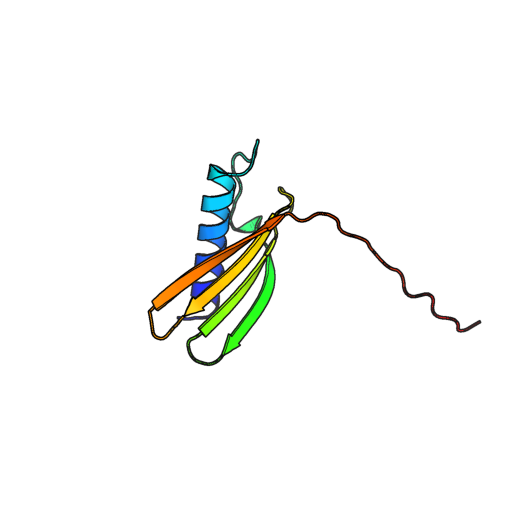ECTYNGDKEEMYMDVYDKVQNVCFKEVNSHD

Secondary structure (DSSP, 8-state):
--HHHHHHHHHHHHHHHHHHHSTT--S--GGGEEEEEEEEETTEEEEEEEESSSSEEEEEEEETTTTEEEEEEEE-----PPPP-----

Solvent-accessible surface area (backbone atoms only — not comparable to full-atom values): 5504 Å² total; per-residue (Å²): 117,57,71,68,60,50,54,53,52,48,32,52,52,51,42,56,49,40,63,75,72,44,84,92,53,78,86,77,49,55,84,56,43,44,79,77,44,76,52,71,58,93,55,28,38,38,38,34,34,37,43,87,88,52,62,46,36,35,41,34,40,33,42,43,92,76,74,44,74,49,75,51,80,41,80,50,87,79,87,83,89,84,79,88,78,81,89,80,126

InterPro domains:
  IPR046242 Protein of unknown function DUF6275 [PF19791] (8-83)